Protein AF-A0AAV7UE12-F1 (afdb_monomer_lite)

Organism: Pleurodeles waltl (NCBI:txid8319)

Foldseek 3Di:
DFDPDLADADQLVVLLVVVLVVCVVVVQQAEEAAACCLQPNRNSRNSNNSNVVVCVVVVVHPPVRYHHDDHDDPVLVVCPPVNVVVVVVDPPDDDDDDDPVNVVVVD

InterPro domains:
  IPR003737 N-acetylglucosaminyl phosphatidylinositol deacetylase-related [PTHR12993] (1-103)
  IPR024078 Putative deacetylase LmbE-like domain superfamily [G3DSA:3.40.50.10320] (1-96)
  IPR024078 Putative deacetylase LmbE-like domain superfamily [SSF102588] (1-94)

Secondary structure (DSSP, 8-state):
-----TTPPP-HHHHHHHHHHHHHHHT---EEEE-TTHHHH-HHHHHHHHHHHHHHHTTSS-GGGEEEE----HHHHT-GGGGHHHHHHT---------HHHHHHH-

pLDDT: mean 87.48, std 9.7, range [54.59, 96.62]

Radius of gyration: 15.69 Å; chains: 1; bounding box: 41×28×33 Å

Structure (mmCIF, N/CA/C/O backbone):
data_AF-A0AAV7UE12-F1
#
_entry.id   AF-A0AAV7UE12-F1
#
loop_
_atom_site.group_PDB
_atom_site.id
_atom_site.type_symbol
_atom_site.label_atom_id
_atom_site.label_alt_id
_atom_site.label_comp_id
_atom_site.label_asym_id
_atom_site.label_entity_id
_atom_site.label_seq_id
_atom_site.pdbx_PDB_ins_code
_atom_site.Cartn_x
_atom_site.Cartn_y
_atom_site.Cartn_z
_atom_site.occupancy
_atom_site.B_iso_or_equiv
_atom_site.auth_seq_id
_atom_site.auth_comp_id
_atom_site.auth_asym_id
_atom_site.auth_atom_id
_atom_site.pdbx_PDB_model_num
ATOM 1 N N . ASP A 1 1 ? -12.733 -13.772 -10.028 1.00 71.38 1 ASP A N 1
ATOM 2 C CA . ASP A 1 1 ? -13.249 -12.403 -9.837 1.00 71.38 1 ASP A CA 1
ATOM 3 C C . ASP A 1 1 ? -12.169 -11.340 -9.688 1.00 71.38 1 ASP A C 1
ATOM 5 O O . ASP A 1 1 ? -12.452 -10.203 -10.024 1.00 71.38 1 ASP A O 1
ATOM 9 N N . LEU A 1 2 ? -10.935 -11.682 -9.286 1.00 88.50 2 LEU A N 1
ATOM 10 C CA . LEU A 1 2 ? -9.792 -10.755 -9.251 1.00 88.50 2 LEU A CA 1
ATOM 11 C C . LEU A 1 2 ? -8.503 -11.526 -9.613 1.00 88.50 2 LEU A C 1
ATOM 13 O O . LEU A 1 2 ? -8.062 -12.345 -8.806 1.00 88.50 2 LEU A O 1
ATOM 17 N N . PRO A 1 3 ? -7.944 -11.387 -10.829 1.00 92.50 3 PRO A N 1
ATOM 18 C CA . PRO A 1 3 ? -6.754 -12.138 -11.223 1.00 92.50 3 PRO A CA 1
ATOM 19 C C . PRO A 1 3 ? -5.479 -11.532 -10.626 1.00 92.50 3 PRO A C 1
ATOM 21 O O . PRO A 1 3 ? -5.323 -10.312 -10.590 1.00 92.50 3 PRO A O 1
ATOM 24 N N . ASP A 1 4 ? -4.558 -12.393 -10.195 1.00 91.38 4 ASP A N 1
ATOM 25 C CA . ASP A 1 4 ? -3.255 -11.999 -9.654 1.00 91.38 4 ASP A CA 1
ATOM 26 C C . ASP A 1 4 ? -2.270 -11.701 -10.794 1.00 91.38 4 ASP A C 1
ATOM 28 O O . ASP A 1 4 ? -1.499 -12.554 -11.234 1.00 91.38 4 ASP A O 1
ATOM 32 N N . SER A 1 5 ? -2.390 -10.499 -11.354 1.00 93.50 5 SER A N 1
ATOM 33 C CA . SER A 1 5 ? -1.521 -9.987 -12.411 1.00 93.50 5 SER A CA 1
ATOM 34 C C . SER A 1 5 ? -1.287 -8.490 -12.204 1.00 93.50 5 SER A C 1
ATOM 36 O O . SER A 1 5 ? -2.244 -7.773 -11.899 1.00 93.50 5 SER A O 1
ATOM 38 N N . PRO A 1 6 ? -0.055 -7.986 -12.403 1.00 92.25 6 PRO A N 1
ATOM 39 C CA . PRO A 1 6 ? 0.240 -6.560 -12.276 1.00 92.25 6 PRO A CA 1
ATOM 40 C C . PRO A 1 6 ? -0.510 -5.705 -13.303 1.00 92.25 6 PRO A C 1
ATOM 42 O O . PRO A 1 6 ? -0.762 -4.533 -13.046 1.00 92.25 6 PRO A O 1
ATOM 45 N N . ASP A 1 7 ? -0.903 -6.296 -14.431 1.00 94.94 7 ASP A N 1
ATOM 46 C CA . ASP A 1 7 ? -1.639 -5.618 -15.501 1.00 94.94 7 ASP A CA 1
ATOM 47 C C . ASP A 1 7 ? -3.161 -5.770 -15.354 1.00 94.94 7 ASP A C 1
ATOM 49 O O . ASP A 1 7 ? -3.927 -5.275 -16.180 1.00 94.94 7 ASP A O 1
ATOM 53 N N . ALA A 1 8 ? -3.625 -6.497 -14.334 1.00 94.38 8 ALA A N 1
ATOM 54 C CA . ALA A 1 8 ? -5.046 -6.692 -14.116 1.00 94.38 8 ALA A CA 1
ATOM 55 C C . ALA A 1 8 ? -5.673 -5.497 -13.408 1.00 94.38 8 ALA A C 1
ATOM 57 O O . ALA A 1 8 ? -5.280 -5.137 -12.300 1.00 94.38 8 ALA A O 1
ATOM 58 N N . GLU A 1 9 ? -6.728 -4.960 -14.008 1.00 94.81 9 GLU A N 1
ATOM 59 C CA . GLU A 1 9 ? -7.615 -4.024 -13.337 1.00 94.81 9 GLU A CA 1
ATOM 60 C C . GLU A 1 9 ? -8.673 -4.778 -12.535 1.00 94.81 9 GLU A C 1
ATOM 62 O O . GLU A 1 9 ? -9.334 -5.700 -13.022 1.00 94.81 9 GLU A O 1
ATOM 67 N N . TRP A 1 10 ? -8.814 -4.389 -11.275 1.00 96.38 10 TRP A N 1
ATOM 68 C CA . TRP A 1 10 ? -9.844 -4.896 -10.383 1.00 96.38 10 TRP A CA 1
ATOM 69 C C . TRP A 1 10 ? -10.946 -3.853 -10.229 1.00 96.38 10 TRP A C 1
ATOM 71 O O . TRP A 1 10 ? -10.644 -2.675 -10.036 1.00 96.38 10 TRP A O 1
ATOM 81 N N . ASP A 1 11 ? -12.207 -4.291 -10.270 1.00 95.31 11 ASP A N 1
ATOM 82 C CA . ASP A 1 11 ? -13.368 -3.431 -10.019 1.00 95.31 11 ASP A CA 1
ATOM 83 C C . ASP A 1 11 ? -13.313 -2.890 -8.574 1.00 95.31 11 ASP A C 1
ATOM 85 O O . ASP A 1 11 ? -13.465 -3.669 -7.622 1.00 95.31 11 ASP A O 1
ATOM 89 N N . PRO A 1 12 ? -13.121 -1.570 -8.375 1.00 92.31 12 PRO A N 1
ATOM 90 C CA . PRO A 1 12 ? -13.008 -0.992 -7.042 1.00 92.31 12 PRO A CA 1
ATOM 91 C C . PRO A 1 12 ? -14.293 -1.119 -6.218 1.00 92.31 12 PRO A C 1
ATOM 93 O O . PRO A 1 12 ? -14.217 -1.231 -4.993 1.00 92.31 12 PRO A O 1
ATOM 96 N N . GLN A 1 13 ? -15.474 -1.126 -6.848 1.00 92.69 13 GLN A N 1
ATOM 97 C CA . GLN A 1 13 ? -16.745 -1.277 -6.139 1.00 92.69 13 GLN A CA 1
ATOM 98 C C . GLN A 1 13 ? -16.882 -2.697 -5.594 1.00 92.69 13 GLN A C 1
ATOM 100 O O . GLN A 1 13 ? -17.141 -2.876 -4.399 1.00 92.69 13 GLN A O 1
ATOM 105 N N . LEU A 1 14 ? -16.635 -3.704 -6.435 1.00 95.31 14 LEU A N 1
ATOM 106 C CA . LEU A 1 14 ? -16.615 -5.102 -6.008 1.00 95.31 14 LEU A CA 1
ATOM 107 C C . LEU A 1 14 ? -15.573 -5.322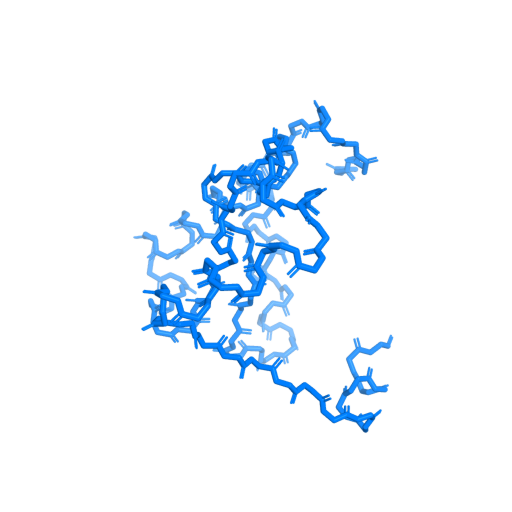 -4.904 1.00 95.31 14 LEU A C 1
ATOM 109 O O . LEU A 1 14 ? -15.887 -5.880 -3.851 1.00 95.31 14 LEU A O 1
ATOM 113 N N . LEU A 1 15 ? -14.361 -4.804 -5.097 1.00 95.31 15 LEU A N 1
ATOM 114 C CA . LEU A 1 15 ? -13.267 -4.928 -4.141 1.00 95.31 15 LEU A CA 1
ATOM 115 C C . LEU A 1 15 ? -13.595 -4.263 -2.796 1.00 95.31 15 LEU A C 1
ATOM 117 O O . LEU A 1 15 ? -13.374 -4.864 -1.746 1.00 95.31 15 LEU A O 1
ATOM 121 N N . SER A 1 16 ? -14.210 -3.076 -2.809 1.00 94.69 16 SER A N 1
ATOM 122 C CA . SER A 1 16 ? -14.655 -2.386 -1.590 1.00 94.69 16 SER A CA 1
ATOM 123 C C . SER A 1 16 ? -15.663 -3.217 -0.788 1.00 94.69 16 SER A C 1
ATOM 125 O O . SER A 1 16 ? -15.633 -3.225 0.446 1.00 94.69 16 SER A O 1
ATOM 127 N N . SER A 1 17 ? -16.535 -3.961 -1.480 1.00 95.25 17 SER A N 1
ATOM 128 C CA . SER A 1 17 ? -17.522 -4.829 -0.842 1.00 95.25 17 SER A CA 1
ATOM 129 C C . SER A 1 17 ? -16.857 -6.018 -0.144 1.00 95.25 17 SER A C 1
ATOM 131 O O . SER A 1 17 ? -17.169 -6.285 1.019 1.00 95.25 17 SER A O 1
ATOM 133 N N . PHE A 1 18 ? -15.875 -6.652 -0.796 1.00 95.69 18 PHE A N 1
ATOM 134 C CA . PHE A 1 18 ? -15.101 -7.749 -0.217 1.00 95.69 18 PHE A CA 1
ATOM 135 C C . PHE A 1 18 ? -14.267 -7.296 0.975 1.00 95.69 18 PHE A C 1
ATOM 137 O O . PHE A 1 18 ? -14.309 -7.941 2.024 1.00 95.69 18 PHE A O 1
ATOM 144 N N . ILE A 1 19 ? -13.566 -6.165 0.848 1.00 94.75 19 ILE A N 1
ATOM 145 C CA . ILE A 1 19 ? -12.773 -5.592 1.939 1.00 94.75 19 ILE A CA 1
ATOM 146 C C . ILE A 1 19 ? -13.674 -5.346 3.140 1.00 94.75 19 ILE A C 1
ATOM 148 O O . ILE A 1 19 ? -13.411 -5.866 4.219 1.00 94.75 19 ILE A O 1
ATOM 152 N N . LEU A 1 20 ? -14.776 -4.613 2.971 1.00 94.62 20 LEU A N 1
ATOM 153 C CA . LEU A 1 20 ? -15.605 -4.273 4.119 1.00 94.62 20 LEU A CA 1
ATOM 154 C C . LEU A 1 20 ? -16.257 -5.498 4.762 1.00 94.62 20 LEU A C 1
ATOM 156 O O . LEU A 1 20 ? -16.382 -5.555 5.987 1.00 94.62 20 LEU A O 1
ATOM 160 N N . GLN A 1 21 ? -16.679 -6.475 3.959 1.00 95.50 21 GLN A N 1
ATOM 161 C CA . GLN A 1 21 ? -17.178 -7.738 4.486 1.00 95.50 21 GLN A CA 1
ATOM 162 C C . GLN A 1 21 ? -16.114 -8.412 5.359 1.00 95.50 21 GLN A C 1
ATOM 164 O O . GLN A 1 21 ? -16.415 -8.796 6.490 1.00 95.50 21 GLN A O 1
ATOM 169 N N . HIS A 1 22 ? -14.876 -8.494 4.871 1.00 94.56 22 HIS A N 1
ATOM 170 C CA . HIS A 1 22 ? -13.769 -9.100 5.599 1.00 94.56 22 HIS A CA 1
ATOM 171 C C . HIS A 1 22 ? -13.436 -8.343 6.893 1.00 94.56 22 HIS A C 1
ATOM 173 O O . HIS A 1 22 ? -13.289 -8.968 7.944 1.00 94.56 22 HIS A O 1
ATOM 179 N N . LEU A 1 23 ? -13.392 -7.008 6.852 1.00 93.19 23 LEU A N 1
ATOM 180 C CA . LEU A 1 23 ? -13.135 -6.179 8.033 1.00 93.19 23 LEU A CA 1
ATOM 181 C C . LEU A 1 23 ? -14.187 -6.400 9.123 1.00 93.19 23 LEU A C 1
ATOM 183 O O . LEU A 1 23 ? -13.844 -6.581 10.290 1.00 93.19 23 LEU A O 1
ATOM 187 N N . ARG A 1 24 ? -15.469 -6.444 8.740 1.00 93.19 24 ARG A N 1
ATOM 188 C CA . ARG A 1 24 ? -16.587 -6.646 9.674 1.00 93.19 24 ARG A CA 1
ATOM 189 C C . ARG A 1 24 ? -16.601 -8.044 10.276 1.00 93.19 24 ARG A C 1
ATOM 191 O O . ARG A 1 24 ? -16.827 -8.182 11.471 1.00 93.19 24 ARG A O 1
ATOM 198 N N . GLN A 1 25 ? -16.372 -9.072 9.463 1.00 96.25 25 GLN A N 1
ATOM 199 C CA . GLN A 1 25 ? -16.379 -10.460 9.930 1.00 96.25 25 GLN A CA 1
ATOM 200 C C . GLN A 1 25 ? -15.253 -10.729 10.935 1.00 96.25 25 GLN A C 1
ATOM 202 O O . GLN A 1 25 ? -15.458 -11.449 11.910 1.00 96.25 25 GLN A O 1
ATOM 207 N N . ASN A 1 26 ? -14.089 -10.113 10.723 1.00 93.25 26 ASN A N 1
ATOM 208 C CA . ASN A 1 26 ? -12.891 -10.357 11.523 1.00 93.25 26 ASN A CA 1
ATOM 209 C C . ASN A 1 26 ? -12.623 -9.276 12.579 1.00 93.25 26 ASN A C 1
ATOM 211 O O . ASN A 1 26 ? -11.621 -9.360 13.280 1.00 93.25 26 ASN A O 1
ATOM 215 N N . HIS A 1 27 ? -13.511 -8.285 12.720 1.00 89.75 27 HIS A N 1
ATOM 216 C CA . HIS A 1 27 ? -13.367 -7.169 13.666 1.00 89.75 27 HIS A CA 1
ATOM 217 C C . HIS A 1 27 ? -12.017 -6.437 13.528 1.00 89.75 27 HIS A C 1
ATOM 219 O O . HIS A 1 27 ? -11.393 -6.058 14.518 1.00 89.75 27 HIS A O 1
ATOM 225 N N . ILE A 1 28 ? -11.556 -6.256 12.287 1.00 90.38 28 ILE A N 1
ATOM 226 C CA . ILE A 1 28 ? -10.278 -5.602 11.983 1.00 90.38 28 ILE A CA 1
ATOM 227 C C . ILE A 1 28 ? -10.434 -4.090 12.169 1.00 90.38 28 ILE A C 1
ATOM 229 O O . ILE A 1 28 ? -11.332 -3.476 11.597 1.00 90.38 28 ILE A O 1
ATOM 233 N N . THR A 1 29 ? -9.536 -3.491 12.949 1.00 87.31 29 THR A N 1
ATOM 234 C CA . THR A 1 29 ? -9.549 -2.059 13.297 1.00 87.31 29 THR A CA 1
ATOM 235 C C . THR A 1 29 ? -8.468 -1.241 12.591 1.00 87.31 29 THR A C 1
ATOM 237 O O . THR A 1 29 ? -8.508 -0.013 12.646 1.00 87.31 29 THR A O 1
ATOM 240 N N . LEU A 1 30 ? -7.514 -1.909 11.933 1.00 89.44 30 LEU A N 1
ATOM 241 C CA . LEU A 1 30 ? -6.394 -1.303 11.218 1.00 89.44 30 LEU A CA 1
ATOM 242 C C . LEU A 1 30 ? -6.200 -2.000 9.869 1.00 89.44 30 LEU A C 1
ATOM 244 O O . LEU A 1 30 ? -6.090 -3.223 9.807 1.00 89.44 30 LEU A O 1
ATOM 248 N N . VAL A 1 31 ? -6.129 -1.216 8.800 1.00 90.62 31 VAL A N 1
ATOM 249 C CA . VAL A 1 31 ? -5.900 -1.682 7.432 1.00 90.62 31 VAL A CA 1
ATOM 250 C C . VAL A 1 31 ? -4.561 -1.151 6.953 1.00 90.62 31 VAL A C 1
ATOM 252 O O . VAL A 1 31 ? -4.344 0.055 6.950 1.00 90.62 31 VAL A O 1
ATOM 255 N N . LEU A 1 32 ? -3.684 -2.045 6.508 1.00 92.00 32 LEU A N 1
ATOM 256 C CA . LEU A 1 32 ? -2.472 -1.691 5.776 1.00 92.00 32 LEU A CA 1
ATOM 257 C C . LEU A 1 32 ? -2.695 -2.006 4.293 1.00 92.00 32 LEU A C 1
ATOM 259 O O . LEU A 1 32 ? -3.053 -3.133 3.955 1.00 92.00 32 LEU A O 1
ATOM 263 N N . THR A 1 33 ? -2.513 -1.021 3.419 1.00 93.25 33 THR A N 1
ATOM 264 C CA . THR A 1 33 ? -2.753 -1.142 1.971 1.00 93.25 33 THR A CA 1
ATOM 265 C C . THR A 1 33 ? -1.659 -0.445 1.158 1.00 93.25 33 THR A C 1
ATOM 267 O O . THR A 1 33 ? -0.782 0.205 1.716 1.00 93.25 33 THR A O 1
ATOM 270 N N . PHE A 1 34 ? -1.692 -0.579 -0.166 1.00 94.75 34 PHE A N 1
ATOM 271 C CA . PHE A 1 34 ? -0.862 0.206 -1.082 1.00 94.75 34 PHE A CA 1
ATOM 272 C C . PHE A 1 34 ? -1.383 1.639 -1.223 1.00 94.75 34 PHE A C 1
ATOM 274 O O . PHE A 1 34 ? -2.575 1.891 -1.030 1.00 94.75 34 PHE A O 1
ATOM 281 N N . ASP A 1 35 ? -0.486 2.557 -1.565 1.00 94.00 35 ASP A N 1
ATOM 282 C CA . ASP A 1 35 ? -0.816 3.926 -1.950 1.00 94.00 35 ASP A CA 1
ATOM 283 C C . ASP A 1 35 ? -1.205 4.041 -3.441 1.00 94.00 35 ASP A C 1
ATOM 285 O O . ASP A 1 35 ? -1.318 3.051 -4.171 1.00 94.00 35 ASP A O 1
ATOM 289 N N . GLU A 1 36 ? -1.395 5.277 -3.907 1.00 94.31 36 GLU A N 1
ATOM 290 C CA . GLU A 1 36 ? -1.761 5.592 -5.293 1.00 94.31 36 GLU A CA 1
ATOM 291 C C . GLU A 1 36 ? -0.723 5.163 -6.337 1.00 94.31 36 GLU A C 1
ATOM 293 O O . GLU A 1 36 ? -1.071 4.980 -7.503 1.00 94.31 36 GLU A O 1
ATOM 298 N N . GLY A 1 37 ? 0.537 4.971 -5.934 1.00 92.81 37 GLY A N 1
ATOM 299 C CA . GLY A 1 37 ? 1.611 4.527 -6.819 1.00 92.81 37 GLY A CA 1
ATOM 300 C C . GLY A 1 37 ? 1.619 3.018 -7.072 1.00 92.81 37 GLY A C 1
ATOM 301 O O . GLY A 1 37 ? 2.362 2.541 -7.935 1.00 92.81 37 GLY A O 1
ATOM 302 N N . GLY A 1 38 ? 0.811 2.240 -6.342 1.00 92.88 38 GLY A N 1
ATOM 303 C CA . GLY A 1 38 ? 0.698 0.794 -6.546 1.00 92.88 38 GLY A CA 1
ATOM 304 C C . GLY A 1 38 ? 2.029 0.058 -6.386 1.00 92.88 38 GLY A C 1
ATOM 305 O O . GLY A 1 38 ? 2.269 -0.964 -7.040 1.00 92.88 38 GLY A O 1
ATOM 306 N N . VAL A 1 39 ? 2.924 0.591 -5.549 1.00 90.38 39 VAL A N 1
ATOM 307 C CA . VAL A 1 39 ? 4.310 0.156 -5.353 1.00 90.38 39 VAL A CA 1
ATOM 308 C C . VAL A 1 39 ? 5.151 0.326 -6.613 1.00 90.38 39 VAL A C 1
ATOM 310 O O . VAL A 1 39 ? 5.999 1.206 -6.685 1.00 90.38 39 VAL A O 1
ATOM 313 N N . SER A 1 40 ? 5.010 -0.559 -7.594 1.00 91.81 40 SER A N 1
ATOM 314 C CA . SER A 1 40 ? 5.765 -0.525 -8.856 1.00 91.81 40 SER A CA 1
ATOM 315 C C . SER A 1 40 ? 4.890 -0.079 -10.030 1.00 91.81 40 SER A C 1
ATOM 317 O O . SER A 1 40 ? 5.241 -0.346 -11.175 1.00 91.81 40 SER A O 1
ATOM 319 N N . GLY A 1 41 ? 3.755 0.571 -9.752 1.00 91.50 41 GLY A N 1
ATOM 320 C CA . GLY A 1 41 ? 2.753 0.920 -10.757 1.00 91.50 41 GLY A CA 1
ATOM 321 C C . GLY A 1 41 ? 1.866 -0.251 -11.179 1.00 91.50 41 GLY A C 1
ATOM 322 O O . GLY A 1 41 ? 1.340 -0.234 -12.287 1.00 91.50 41 GLY A O 1
ATOM 323 N N . HIS A 1 42 ? 1.718 -1.283 -10.342 1.00 95.06 42 HIS A N 1
ATOM 324 C CA . HIS A 1 42 ? 0.845 -2.409 -10.673 1.00 95.06 42 HIS A CA 1
ATOM 325 C C . HIS A 1 42 ? -0.628 -1.993 -10.574 1.00 95.06 42 HIS A C 1
ATOM 327 O O . HIS A 1 42 ? -1.071 -1.471 -9.549 1.00 95.06 42 HIS A O 1
ATOM 333 N N . ILE A 1 43 ? -1.396 -2.256 -11.629 1.00 96.12 43 ILE A N 1
ATOM 334 C CA . ILE A 1 43 ? -2.794 -1.841 -11.774 1.00 96.12 43 ILE A CA 1
ATOM 335 C C . ILE A 1 43 ? -3.662 -2.476 -10.686 1.00 96.12 43 ILE A C 1
ATOM 337 O O . ILE A 1 43 ? -4.477 -1.787 -10.078 1.00 96.12 43 ILE A O 1
ATOM 341 N N . ASN A 1 44 ? -3.430 -3.746 -10.354 1.00 96.06 44 ASN A N 1
ATOM 342 C CA . ASN A 1 44 ? -4.166 -4.429 -9.290 1.00 96.06 44 ASN A CA 1
ATOM 343 C C . ASN A 1 44 ? -3.983 -3.749 -7.914 1.00 96.06 44 ASN A C 1
ATOM 345 O O . ASN A 1 44 ? -4.940 -3.610 -7.151 1.00 96.06 44 ASN A O 1
ATOM 349 N N . HIS A 1 45 ? -2.778 -3.257 -7.610 1.00 96.12 45 HIS A N 1
ATOM 350 C CA . HIS A 1 45 ? -2.486 -2.510 -6.385 1.00 96.12 45 HIS A CA 1
ATOM 351 C C . HIS A 1 45 ? -3.144 -1.124 -6.394 1.00 96.12 45 HIS A C 1
ATOM 353 O O . HIS A 1 45 ? -3.676 -0.691 -5.372 1.00 96.12 45 HIS A O 1
ATOM 359 N N . ILE A 1 46 ? -3.159 -0.449 -7.547 1.00 96.31 46 ILE A N 1
ATOM 360 C CA . ILE A 1 46 ? -3.833 0.847 -7.720 1.00 96.31 46 ILE A CA 1
ATOM 361 C C . ILE A 1 46 ? -5.349 0.689 -7.539 1.00 96.31 46 ILE A C 1
ATOM 363 O O . ILE A 1 46 ? -5.980 1.477 -6.831 1.00 96.31 46 ILE A O 1
ATOM 367 N N . SER A 1 47 ? -5.950 -0.358 -8.111 1.00 96.62 47 SER A N 1
ATOM 368 C CA . SER A 1 47 ? -7.359 -0.692 -7.884 1.00 96.62 47 SER A CA 1
ATOM 369 C C . SER A 1 47 ? -7.660 -0.917 -6.398 1.00 96.62 47 SER A C 1
ATOM 371 O O . SER A 1 47 ? -8.699 -0.464 -5.912 1.00 96.62 47 SER A O 1
ATOM 373 N N . LEU A 1 48 ? -6.745 -1.556 -5.656 1.00 95.62 48 LEU A N 1
ATOM 374 C CA . LEU A 1 48 ? -6.876 -1.746 -4.208 1.00 95.62 48 LEU A CA 1
ATOM 375 C C . LEU A 1 48 ? -6.860 -0.419 -3.443 1.00 95.62 48 LEU A C 1
ATOM 377 O O . LEU A 1 48 ? -7.751 -0.182 -2.623 1.00 95.62 48 LEU A O 1
ATOM 381 N N . PHE A 1 49 ? -5.909 0.465 -3.749 1.00 95.50 49 PHE A N 1
ATOM 382 C CA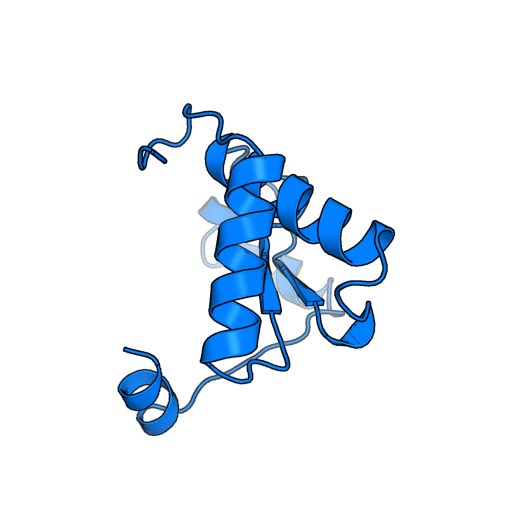 . PHE A 1 49 ? -5.873 1.817 -3.191 1.00 95.50 49 PHE A CA 1
ATOM 383 C C . PHE A 1 49 ? -7.189 2.567 -3.446 1.00 95.50 49 PHE A C 1
ATOM 385 O O . PHE A 1 49 ? -7.784 3.113 -2.516 1.00 95.50 49 PHE A O 1
ATOM 392 N N . ASN A 1 50 ? -7.694 2.533 -4.682 1.00 96.38 50 ASN A N 1
ATOM 393 C CA . ASN A 1 50 ? -8.939 3.205 -5.054 1.00 96.38 50 ASN A CA 1
ATOM 394 C C . ASN A 1 50 ? -10.152 2.661 -4.282 1.00 96.38 50 ASN A C 1
ATOM 396 O O . ASN A 1 50 ? -10.987 3.441 -3.819 1.00 96.38 50 ASN A O 1
ATOM 400 N N . ALA A 1 51 ? -10.236 1.342 -4.086 1.00 96.44 51 ALA A N 1
ATOM 401 C CA . ALA A 1 51 ? -11.304 0.722 -3.305 1.00 96.44 51 ALA A CA 1
ATOM 402 C C . ALA A 1 51 ? -11.278 1.171 -1.834 1.00 96.44 51 ALA A C 1
ATOM 404 O O . ALA A 1 51 ? -12.309 1.566 -1.284 1.00 96.44 51 ALA A O 1
ATOM 405 N N . VAL A 1 52 ? -10.101 1.165 -1.198 1.00 95.25 52 VAL A N 1
ATOM 406 C CA . VAL A 1 52 ? -9.940 1.614 0.196 1.00 95.25 52 VAL A CA 1
ATOM 407 C C . VAL A 1 52 ? -10.221 3.113 0.328 1.00 95.25 52 VAL A C 1
ATOM 409 O O . VAL A 1 52 ? -10.925 3.533 1.247 1.00 95.25 52 VAL A O 1
ATOM 412 N N . ARG A 1 53 ? -9.751 3.929 -0.621 1.00 94.31 53 ARG A N 1
ATOM 413 C CA . ARG A 1 53 ? -10.025 5.371 -0.668 1.00 94.31 53 ARG A CA 1
ATOM 414 C C . ARG A 1 53 ? -11.517 5.675 -0.809 1.00 94.31 53 ARG A C 1
ATOM 416 O O . ARG A 1 53 ? -12.002 6.618 -0.180 1.00 94.31 53 ARG A O 1
ATOM 423 N N . SER A 1 54 ? -12.248 4.886 -1.596 1.00 94.88 54 SER A N 1
ATOM 424 C CA . SER A 1 54 ? -13.708 4.995 -1.691 1.00 94.88 54 SER A CA 1
ATOM 425 C C . SER A 1 54 ? -14.361 4.721 -0.338 1.00 94.88 54 SER A C 1
ATOM 427 O O . SER A 1 54 ? -15.179 5.514 0.109 1.00 94.88 54 SER A O 1
ATOM 429 N N . LEU A 1 55 ? -13.949 3.660 0.365 1.00 94.19 55 LEU A N 1
ATOM 430 C CA . LEU A 1 55 ? -14.483 3.336 1.694 1.00 94.19 55 LEU A CA 1
ATOM 431 C C . LEU A 1 55 ? -14.202 4.429 2.736 1.00 94.19 55 LEU A C 1
ATOM 433 O O . LEU A 1 55 ? -15.068 4.705 3.565 1.00 94.19 55 LEU A O 1
ATOM 437 N N . LEU A 1 56 ? -13.025 5.057 2.689 1.00 92.94 56 LEU A N 1
ATOM 438 C CA . LEU A 1 56 ? -12.692 6.217 3.523 1.00 92.94 56 LEU A CA 1
ATOM 439 C C . LEU A 1 56 ? -13.590 7.418 3.202 1.00 92.94 56 LEU A C 1
ATOM 441 O O . LEU A 1 56 ? -14.121 8.057 4.106 1.00 92.94 56 LEU A O 1
ATOM 445 N N . SER A 1 57 ? -13.792 7.701 1.913 1.00 92.50 57 SER A N 1
ATOM 446 C CA . SER A 1 57 ? -14.611 8.829 1.447 1.00 92.50 57 SER A CA 1
ATOM 447 C C . SER A 1 57 ? -16.094 8.643 1.789 1.00 92.50 57 SER A C 1
ATOM 449 O O . SER A 1 57 ? -16.775 9.605 2.134 1.00 92.50 57 SER A O 1
ATOM 451 N N . ASP A 1 58 ? -16.570 7.397 1.769 1.00 93.00 58 ASP A N 1
ATOM 452 C CA . ASP A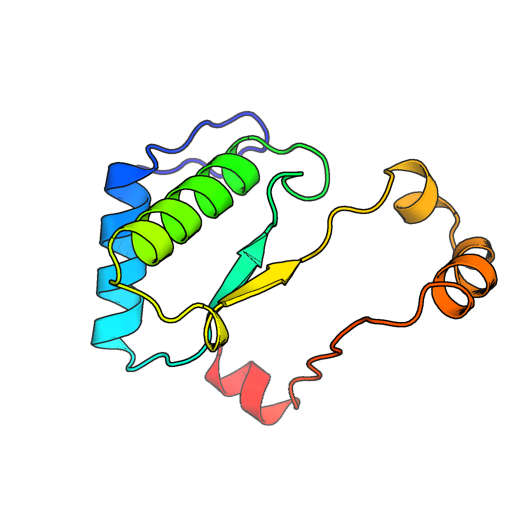 1 58 ? -17.922 7.007 2.175 1.00 93.00 58 ASP A CA 1
ATOM 453 C C . ASP A 1 58 ? -18.111 6.982 3.709 1.00 93.00 58 ASP A C 1
ATOM 455 O O . ASP A 1 58 ? -19.196 6.646 4.189 1.00 93.00 58 ASP A O 1
ATOM 459 N N . GLY A 1 59 ? -17.067 7.269 4.499 1.00 91.25 59 GLY A N 1
ATOM 460 C CA . GLY A 1 59 ? -17.107 7.209 5.966 1.00 91.25 59 GLY A CA 1
ATOM 461 C C . GLY A 1 59 ? -17.281 5.791 6.521 1.00 91.25 59 GLY A C 1
ATOM 462 O O . GLY A 1 59 ? -17.788 5.602 7.624 1.00 91.25 59 GLY A O 1
ATOM 463 N N . ARG A 1 60 ? -16.909 4.770 5.739 1.00 89.94 60 ARG A N 1
ATOM 464 C CA . ARG A 1 60 ? -16.984 3.347 6.121 1.00 89.94 60 ARG A CA 1
ATOM 465 C C . ARG A 1 60 ? -15.686 2.854 6.765 1.00 89.94 60 ARG A C 1
ATOM 467 O O . ARG A 1 60 ? -15.667 1.730 7.264 1.00 89.94 60 ARG A O 1
ATOM 474 N N . LEU A 1 61 ? -14.639 3.680 6.734 1.00 87.19 61 LEU A N 1
ATOM 475 C CA . LEU A 1 61 ? -13.361 3.517 7.421 1.00 87.19 61 LEU A CA 1
ATOM 476 C C . LEU A 1 61 ? -12.933 4.859 8.022 1.00 87.19 61 LEU A C 1
ATOM 478 O O . LEU A 1 61 ? -13.183 5.908 7.427 1.00 87.19 61 LEU A O 1
ATOM 482 N N . ASP A 1 62 ? -12.244 4.813 9.158 1.00 83.75 62 ASP A N 1
ATOM 483 C CA . ASP A 1 62 ? -11.657 5.995 9.785 1.00 83.75 62 ASP A CA 1
ATOM 484 C C . ASP A 1 62 ? -10.266 6.273 9.200 1.00 83.75 62 ASP A C 1
ATOM 486 O O . ASP A 1 62 ? -9.461 5.357 9.026 1.00 83.75 62 ASP A O 1
ATOM 490 N N . ALA A 1 63 ? -9.943 7.544 8.941 1.00 75.81 63 ALA A N 1
ATOM 491 C CA . ALA A 1 63 ? -8.657 7.933 8.349 1.00 75.81 63 ALA A CA 1
ATOM 492 C C . ALA A 1 63 ? -7.439 7.517 9.198 1.00 75.81 63 ALA A C 1
ATOM 494 O O . ALA A 1 63 ? -6.384 7.229 8.647 1.00 75.81 63 ALA A O 1
ATOM 495 N N . GLY A 1 64 ? -7.586 7.434 10.525 1.00 79.06 64 GLY A N 1
ATOM 496 C CA . GLY A 1 64 ? -6.531 6.955 11.429 1.00 79.06 64 GLY A CA 1
ATOM 497 C C . GLY A 1 64 ? -6.362 5.430 11.461 1.00 79.06 64 GLY A C 1
ATOM 498 O O . GLY A 1 64 ? -5.380 4.936 12.007 1.00 79.06 64 GLY 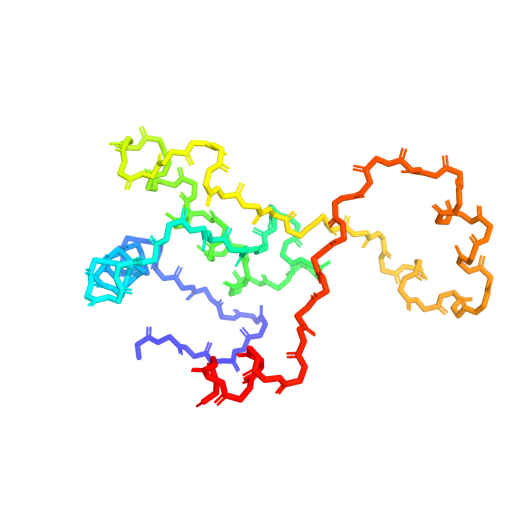A O 1
ATOM 499 N N . SER A 1 65 ? -7.304 4.687 10.877 1.00 84.69 65 SER A N 1
ATOM 500 C CA . SER A 1 65 ? -7.316 3.222 10.827 1.00 84.69 65 SER A CA 1
ATOM 501 C C . SER A 1 65 ? -6.794 2.665 9.507 1.00 84.69 65 SER A C 1
ATOM 503 O O . SER A 1 65 ? -6.822 1.451 9.309 1.00 84.69 65 SER A O 1
ATOM 505 N N . VAL A 1 66 ? -6.337 3.515 8.588 1.00 89.38 66 VAL A N 1
ATOM 506 C CA . VAL A 1 66 ? -5.783 3.085 7.304 1.00 89.38 66 VAL A CA 1
ATOM 507 C C . VAL A 1 66 ? -4.369 3.618 7.161 1.00 89.38 66 VAL A C 1
ATOM 509 O O . VAL A 1 66 ? -4.128 4.817 7.238 1.00 89.38 66 VAL A O 1
ATOM 512 N N . LEU A 1 67 ? -3.441 2.705 6.918 1.00 90.62 67 LEU A N 1
ATOM 513 C CA . LEU A 1 67 ? -2.047 2.985 6.628 1.00 90.62 67 LEU A CA 1
ATOM 514 C C . LEU A 1 67 ? -1.755 2.576 5.195 1.00 90.62 67 LEU A C 1
ATOM 516 O O . LEU A 1 67 ? -2.208 1.528 4.728 1.00 90.62 67 LEU A O 1
ATOM 520 N N . MET A 1 68 ? -0.992 3.410 4.504 1.00 89.44 68 MET A N 1
ATOM 521 C CA . MET A 1 68 ? -0.647 3.202 3.107 1.00 89.44 68 MET A CA 1
ATOM 522 C C . MET A 1 68 ? 0.860 3.034 2.981 1.00 89.44 68 MET A C 1
ATO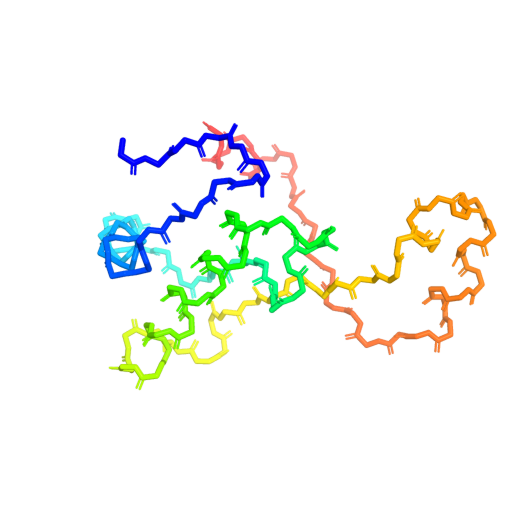M 524 O O . MET A 1 68 ? 1.626 3.774 3.592 1.00 89.44 68 MET A O 1
ATOM 528 N N . LEU A 1 69 ? 1.272 2.038 2.206 1.00 90.12 69 LEU A N 1
ATOM 529 C CA . LEU A 1 69 ? 2.665 1.812 1.866 1.00 90.12 69 LEU A CA 1
ATOM 530 C C . LEU A 1 69 ? 3.078 2.817 0.792 1.00 90.12 69 LEU A C 1
ATOM 532 O O . LEU A 1 69 ? 2.611 2.711 -0.342 1.00 90.12 69 LEU A O 1
ATOM 536 N N . GLU A 1 70 ? 3.949 3.756 1.155 1.00 89.12 70 GLU A N 1
ATOM 537 C CA . GLU A 1 70 ? 4.462 4.771 0.237 1.00 89.12 70 GLU A CA 1
ATOM 538 C C . GLU A 1 70 ? 5.256 4.138 -0.915 1.00 89.12 70 GLU A C 1
ATOM 540 O O . GLU A 1 70 ? 6.176 3.330 -0.733 1.00 89.12 70 GLU A O 1
ATOM 545 N N . THR A 1 71 ? 4.908 4.530 -2.135 1.00 90.31 71 THR A N 1
ATOM 546 C CA . THR A 1 71 ? 5.610 4.141 -3.346 1.00 90.31 71 THR A CA 1
ATOM 547 C C . THR A 1 71 ? 6.901 4.937 -3.487 1.00 90.31 71 THR A C 1
ATOM 549 O O . THR A 1 71 ? 6.916 6.121 -3.815 1.00 90.31 71 THR A O 1
ATOM 552 N N . VAL A 1 72 ? 8.026 4.238 -3.346 1.00 89.00 72 VAL A N 1
ATOM 553 C CA . VAL A 1 72 ? 9.353 4.781 -3.656 1.00 89.00 72 VAL A CA 1
ATOM 554 C C . VAL A 1 72 ? 9.747 4.532 -5.114 1.00 89.00 72 VAL A C 1
ATOM 556 O O . VAL A 1 72 ? 9.330 3.557 -5.748 1.00 89.00 72 VAL A O 1
ATOM 559 N N . SER A 1 73 ? 10.631 5.389 -5.633 1.00 85.75 73 SER A N 1
ATOM 560 C CA . SER A 1 73 ? 11.229 5.242 -6.966 1.00 85.75 73 SER A CA 1
ATOM 561 C C . SER A 1 73 ? 11.770 3.829 -7.208 1.00 85.75 73 SER A C 1
ATOM 563 O O . SER A 1 73 ? 12.476 3.271 -6.366 1.00 85.75 73 SER A O 1
ATOM 565 N N . ILE A 1 74 ? 11.509 3.276 -8.399 1.00 85.62 74 ILE A N 1
ATOM 566 C CA . ILE A 1 74 ? 12.023 1.961 -8.817 1.00 85.62 74 ILE A CA 1
ATOM 567 C C . ILE A 1 74 ? 13.543 1.896 -8.658 1.00 85.62 74 ILE A C 1
ATOM 569 O O . ILE A 1 74 ? 14.055 0.883 -8.200 1.00 85.62 74 ILE A O 1
ATOM 573 N N . PHE A 1 75 ? 14.263 2.981 -8.958 1.00 85.69 75 PHE A N 1
ATOM 574 C CA . PHE A 1 75 ? 15.713 3.023 -8.783 1.00 85.69 75 PHE A CA 1
ATOM 575 C C . PHE A 1 75 ? 16.111 2.707 -7.345 1.00 85.69 75 PHE A C 1
ATOM 577 O O . PHE A 1 75 ? 16.940 1.827 -7.131 1.00 85.69 75 PHE A O 1
ATOM 584 N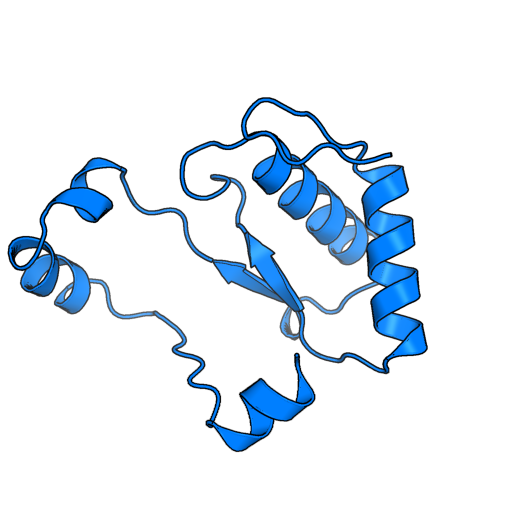 N . ARG A 1 76 ? 15.461 3.345 -6.365 1.00 86.88 76 ARG A N 1
ATOM 585 C CA . ARG A 1 76 ? 15.742 3.138 -4.939 1.00 86.88 76 ARG A CA 1
ATOM 586 C C . ARG A 1 76 ? 15.559 1.692 -4.501 1.00 86.88 76 ARG A C 1
ATOM 588 O O . ARG A 1 76 ? 16.389 1.174 -3.762 1.00 86.88 76 ARG A O 1
ATOM 595 N N . LYS A 1 77 ? 14.560 0.998 -5.051 1.00 87.12 77 LYS A N 1
ATOM 596 C CA . LYS A 1 77 ? 14.324 -0.429 -4.769 1.00 87.12 77 LYS A CA 1
ATOM 597 C C . LYS A 1 77 ? 15.511 -1.320 -5.143 1.00 87.12 77 LYS A C 1
ATOM 599 O O . LYS A 1 77 ? 15.691 -2.374 -4.543 1.00 87.12 77 LYS A O 1
ATOM 604 N N . TYR A 1 78 ? 16.323 -0.894 -6.112 1.00 88.62 78 TYR A N 1
ATOM 605 C CA . TYR A 1 78 ? 17.459 -1.655 -6.636 1.00 88.62 78 TYR A CA 1
ATOM 606 C C . TYR A 1 78 ? 18.822 -1.002 -6.349 1.00 88.62 78 TYR A C 1
ATOM 608 O O . TYR A 1 78 ? 19.839 -1.474 -6.855 1.00 88.62 78 TYR A O 1
ATOM 616 N N . LEU A 1 79 ? 18.875 0.035 -5.501 1.00 89.75 79 LEU A N 1
ATOM 617 C CA . LEU A 1 79 ? 20.132 0.663 -5.065 1.00 89.75 79 LEU A CA 1
ATOM 618 C C . LEU A 1 79 ? 20.901 -0.164 -4.018 1.00 89.75 79 LEU A C 1
ATOM 620 O O . LEU A 1 79 ? 22.056 0.149 -3.721 1.00 89.75 79 LEU A O 1
ATOM 624 N N . SER A 1 80 ? 20.323 -1.257 -3.502 1.00 89.69 80 SER A N 1
ATOM 625 C CA . SER A 1 80 ? 20.969 -2.130 -2.510 1.00 89.69 80 SER A CA 1
ATOM 626 C C . SER A 1 80 ? 21.435 -1.323 -1.281 1.00 89.69 80 SER A C 1
ATOM 628 O O . SER A 1 80 ? 20.747 -0.401 -0.850 1.00 89.69 80 SER A O 1
ATOM 630 N N . ILE A 1 81 ? 22.607 -1.629 -0.714 1.00 90.38 81 ILE A N 1
ATOM 631 C CA . ILE A 1 81 ? 23.190 -0.945 0.455 1.00 90.38 81 ILE A CA 1
ATOM 632 C C . ILE A 1 81 ? 23.312 0.582 0.271 1.00 90.38 81 ILE A C 1
ATOM 634 O O . ILE A 1 81 ? 23.368 1.315 1.256 1.00 90.38 81 ILE A O 1
ATOM 638 N N . LEU A 1 82 ? 23.330 1.080 -0.973 1.00 89.19 82 LEU A N 1
ATOM 639 C CA . LEU A 1 82 ? 23.398 2.514 -1.261 1.00 89.19 82 LEU A CA 1
ATOM 640 C C . LEU A 1 82 ? 22.083 3.248 -0.973 1.00 89.19 82 LEU A C 1
ATOM 642 O O . LEU A 1 82 ? 22.086 4.475 -0.961 1.00 89.19 82 LEU A O 1
ATOM 646 N N . ASP A 1 83 ? 20.980 2.538 -0.721 1.00 88.81 83 ASP A N 1
ATOM 647 C CA . ASP A 1 83 ? 19.726 3.165 -0.294 1.00 88.81 83 ASP A CA 1
ATOM 648 C C . ASP A 1 83 ? 19.739 3.560 1.195 1.00 88.81 83 ASP A C 1
ATOM 650 O O . ASP A 1 83 ? 18.984 4.438 1.606 1.00 88.81 83 ASP A O 1
ATOM 654 N N . VAL A 1 84 ? 20.643 2.991 2.008 1.00 87.00 84 VAL A N 1
ATOM 655 C CA . VAL A 1 84 ? 20.717 3.248 3.461 1.00 87.00 84 VAL A CA 1
ATOM 656 C C . VAL A 1 84 ? 20.883 4.740 3.803 1.00 87.00 84 VAL A C 1
ATOM 658 O O . VAL A 1 84 ? 20.138 5.230 4.652 1.00 87.00 84 VAL A O 1
ATOM 661 N N . PRO A 1 85 ? 21.787 5.509 3.160 1.00 88.38 85 PRO A N 1
ATOM 662 C CA . PRO A 1 85 ? 21.909 6.941 3.429 1.00 88.38 85 PRO A CA 1
ATOM 663 C C . PRO A 1 85 ? 20.666 7.736 3.014 1.00 88.38 85 PRO A C 1
ATOM 665 O O . PRO A 1 85 ? 20.315 8.704 3.681 1.00 88.38 85 PRO A O 1
ATOM 668 N N . ILE A 1 86 ? 19.997 7.330 1.928 1.00 85.44 86 ILE A N 1
ATOM 669 C CA . ILE A 1 86 ? 18.789 7.997 1.421 1.00 85.44 86 ILE A CA 1
ATOM 670 C C . ILE A 1 86 ? 17.634 7.774 2.398 1.00 85.44 86 ILE A C 1
ATOM 672 O O . ILE A 1 86 ? 16.982 8.732 2.802 1.00 85.44 86 ILE A O 1
ATOM 676 N N . SER A 1 87 ? 17.446 6.529 2.835 1.00 84.38 87 SER A N 1
ATOM 677 C CA . SER A 1 87 ? 16.436 6.149 3.821 1.00 84.38 87 SER A CA 1
ATOM 678 C C . SER A 1 87 ? 16.631 6.859 5.165 1.00 84.38 87 SER A C 1
ATOM 680 O O . SER A 1 87 ? 15.660 7.286 5.779 1.00 84.38 87 SER A O 1
ATOM 682 N N . TRP A 1 88 ? 17.875 7.071 5.612 1.00 84.31 88 TRP A N 1
ATOM 683 C CA . TRP A 1 88 ? 18.131 7.823 6.849 1.00 84.31 88 TRP A CA 1
ATOM 684 C C . TRP A 1 88 ? 17.747 9.309 6.723 1.00 84.31 88 TRP A C 1
ATOM 686 O O . TRP A 1 88 ? 17.268 9.915 7.675 1.00 84.31 88 TRP A O 1
ATOM 696 N N . LEU A 1 89 ? 17.907 9.918 5.549 1.00 84.50 89 LEU A N 1
ATOM 697 C CA . LEU A 1 89 ? 17.568 11.332 5.354 1.00 84.50 89 LEU A CA 1
ATOM 698 C C . LEU A 1 89 ? 16.055 11.606 5.276 1.00 84.50 89 LEU A C 1
ATOM 700 O O . LEU A 1 89 ? 15.661 12.766 5.367 1.00 84.50 89 LEU A O 1
ATOM 704 N N . GLN A 1 90 ? 15.219 10.580 5.098 1.00 75.56 90 GLN A N 1
ATOM 705 C CA . GLN A 1 90 ? 13.783 10.713 4.813 1.00 75.56 90 GLN A CA 1
ATOM 706 C C . GLN A 1 90 ? 12.859 10.348 5.982 1.00 75.56 90 GLN A C 1
ATOM 708 O O . GLN A 1 90 ? 11.684 10.085 5.769 1.00 75.56 90 GLN A O 1
ATOM 713 N N . THR A 1 91 ? 13.355 10.315 7.217 1.00 57.31 91 THR A N 1
ATOM 714 C CA . THR A 1 91 ? 12.591 9.774 8.350 1.00 57.31 91 THR A CA 1
ATOM 715 C C . THR A 1 91 ? 11.303 10.544 8.665 1.00 57.31 91 THR A C 1
ATOM 717 O O . THR A 1 91 ? 11.373 11.551 9.362 1.00 57.31 91 THR A O 1
ATOM 720 N N . ASP A 1 92 ? 10.168 9.980 8.237 1.00 62.62 92 ASP A N 1
ATOM 721 C CA . ASP A 1 92 ? 8.824 10.088 8.836 1.00 62.62 92 ASP A CA 1
ATOM 722 C C . ASP A 1 92 ? 8.041 8.744 8.720 1.00 62.62 92 ASP A C 1
ATOM 724 O O . ASP A 1 92 ? 6.811 8.712 8.726 1.00 62.62 92 ASP A O 1
ATOM 728 N N . ASP A 1 93 ? 8.735 7.600 8.634 1.00 66.62 93 ASP A N 1
ATOM 729 C CA . ASP A 1 93 ? 8.090 6.297 8.397 1.00 66.62 93 ASP A CA 1
ATOM 730 C C . ASP A 1 93 ? 7.581 5.623 9.684 1.00 66.62 93 ASP A C 1
ATOM 732 O O . ASP A 1 93 ? 8.306 5.474 10.674 1.00 66.62 93 ASP A O 1
ATOM 736 N N . ILE A 1 94 ? 6.344 5.114 9.651 1.00 66.31 94 ILE A N 1
ATOM 737 C CA . ILE A 1 94 ? 5.801 4.247 10.705 1.00 66.31 94 ILE A CA 1
ATOM 738 C C . ILE A 1 94 ? 6.211 2.795 10.427 1.00 66.31 94 ILE A C 1
ATOM 740 O O . ILE A 1 94 ? 5.733 2.165 9.484 1.00 66.31 94 ILE A O 1
ATOM 744 N N . ILE A 1 95 ? 7.062 2.229 11.285 1.00 62.84 95 ILE A N 1
ATOM 745 C CA . ILE A 1 95 ? 7.500 0.831 11.187 1.00 62.84 95 ILE A CA 1
ATOM 746 C C . ILE A 1 95 ? 6.579 -0.059 12.031 1.00 62.84 95 ILE A C 1
ATOM 748 O O . ILE A 1 95 ? 6.622 -0.018 13.261 1.00 62.84 95 ILE A O 1
ATOM 752 N N . PHE A 1 96 ? 5.791 -0.917 11.379 1.00 63.75 96 PHE A N 1
ATOM 753 C CA . PHE A 1 96 ? 5.065 -2.002 12.046 1.00 63.75 96 PHE A CA 1
ATOM 754 C C . PHE A 1 96 ? 5.881 -3.293 11.990 1.00 63.75 96 PHE A C 1
ATOM 756 O O . PHE A 1 96 ? 6.076 -3.873 10.924 1.00 63.75 96 PHE A O 1
ATOM 763 N N . MET A 1 97 ? 6.350 -3.759 13.147 1.00 66.38 97 MET A N 1
ATOM 764 C CA . MET A 1 97 ? 7.059 -5.031 13.271 1.00 66.38 97 MET A CA 1
ATOM 765 C C . MET A 1 97 ? 6.154 -6.043 13.974 1.00 66.38 97 MET A C 1
ATOM 767 O O . MET A 1 97 ? 5.937 -5.946 15.179 1.00 66.38 97 MET A O 1
ATOM 771 N N . LEU A 1 98 ? 5.622 -7.007 13.218 1.00 69.44 98 LEU A N 1
ATOM 772 C CA . LEU A 1 98 ? 4.862 -8.119 13.791 1.00 69.44 98 LEU A CA 1
ATOM 773 C C . LEU A 1 98 ? 5.815 -9.102 14.473 1.00 69.44 98 LEU A C 1
ATOM 775 O O . LEU A 1 98 ? 6.841 -9.500 13.915 1.00 69.44 98 LEU A O 1
ATOM 779 N N . THR A 1 99 ? 5.452 -9.547 15.667 1.00 79.38 99 THR A N 1
ATOM 780 C CA . THR A 1 99 ? 6.131 -10.652 16.340 1.00 79.38 99 THR A CA 1
ATOM 781 C C . THR A 1 99 ? 5.866 -11.975 15.611 1.00 79.38 99 THR A C 1
ATOM 783 O O . THR A 1 99 ? 4.864 -12.157 14.915 1.00 79.38 99 THR A O 1
ATOM 786 N N . ALA A 1 100 ? 6.741 -12.967 15.811 1.00 78.00 100 ALA A N 1
ATOM 787 C CA . ALA A 1 100 ? 6.569 -14.300 15.223 1.00 78.00 100 ALA A CA 1
ATOM 788 C C . ALA A 1 100 ? 5.257 -14.992 15.650 1.00 78.00 100 ALA A C 1
ATOM 790 O O . ALA A 1 100 ? 4.769 -15.882 14.952 1.00 78.00 100 ALA A O 1
ATOM 791 N N . GLN A 1 101 ? 4.703 -14.610 16.803 1.00 75.25 101 GLN A N 1
ATOM 792 C CA . GLN A 1 101 ? 3.431 -15.121 17.301 1.00 75.25 101 GLN A CA 1
ATOM 793 C C . GLN A 1 101 ? 2.243 -14.473 16.581 1.00 75.25 101 GLN A C 1
ATOM 795 O O . GLN A 1 101 ? 1.356 -15.195 16.134 1.00 75.25 101 GLN A O 1
ATOM 800 N N . GLU A 1 102 ? 2.261 -13.151 16.399 1.00 75.88 102 GLU A N 1
ATOM 801 C CA . GLU A 1 102 ? 1.232 -12.426 15.640 1.00 75.88 102 GLU A CA 1
ATOM 802 C C . GLU A 1 102 ? 1.211 -12.865 14.171 1.00 75.88 102 GLU A C 1
ATOM 804 O O . GLU A 1 102 ? 0.143 -13.119 13.620 1.00 75.88 102 GLU A O 1
ATOM 809 N N . TYR A 1 103 ? 2.380 -13.082 13.554 1.00 73.81 103 TYR A N 1
ATOM 810 C CA . TYR A 1 103 ? 2.461 -13.612 12.188 1.00 73.81 103 TYR A CA 1
ATOM 811 C C . TYR A 1 103 ? 1.781 -14.983 12.045 1.00 73.81 103 TYR A C 1
ATOM 813 O O . TYR A 1 103 ? 1.095 -15.239 11.059 1.00 73.81 103 TYR A O 1
ATOM 821 N N . LYS A 1 104 ? 1.941 -15.872 13.035 1.00 78.94 104 LYS A N 1
ATOM 822 C CA . LYS A 1 104 ? 1.289 -17.193 13.033 1.00 78.94 104 LYS A CA 1
ATOM 823 C C . LYS A 1 104 ? -0.222 -17.122 13.234 1.00 78.94 104 LYS A C 1
ATOM 825 O O . LYS A 1 104 ? -0.897 -18.064 12.854 1.00 78.94 104 LYS A O 1
ATOM 830 N N . GLN A 1 105 ? -0.732 -16.067 13.866 1.00 72.56 105 GLN A N 1
ATOM 831 C CA . GLN A 1 105 ? -2.173 -15.846 14.013 1.00 72.56 105 GLN A CA 1
ATOM 832 C C . GLN A 1 105 ? -2.788 -15.199 12.767 1.00 72.56 105 GLN A C 1
ATOM 834 O O . GLN A 1 105 ? -3.964 -15.412 12.500 1.00 72.56 105 GLN A O 1
ATOM 839 N N . ALA A 1 106 ? -2.000 -14.424 12.016 1.00 66.00 106 ALA A N 1
ATOM 840 C CA . ALA A 1 106 ? -2.430 -13.776 10.779 1.00 66.00 106 ALA A CA 1
ATOM 841 C C . ALA A 1 106 ? -2.388 -14.694 9.540 1.00 66.00 106 ALA A C 1
ATOM 843 O O . ALA A 1 106 ? -2.974 -14.347 8.515 1.00 66.00 106 ALA A O 1
ATOM 844 N N . LYS A 1 107 ? -1.676 -15.825 9.614 1.00 54.59 107 LYS A N 1
ATOM 845 C CA . LYS A 1 107 ? -1.545 -16.821 8.542 1.00 54.59 107 LYS A CA 1
ATOM 846 C C . LYS A 1 107 ? -2.536 -17.967 8.713 1.00 54.59 107 LYS A C 1
ATOM 848 O O . LYS A 1 107 ? -3.095 -18.387 7.678 1.00 54.59 107 LYS A O 1
#

Sequence (107 aa):
DLPDSPDAEWDPQLLSSFILQHLRQNHITLVLTFDEGGVSGHINHISLFNAVRSLLSDGRLDAGSVLMLETVSIFRKYLSILDVPISWLQTDDIIFMLTAQEYKQAK